Protein AF-A0A6V8NQG0-F1 (afdb_monomer_lite)

Sequence (98 aa):
SDVTVGTVMEKTRTDLTKWFLAIYLIAHDKRGISAHKLSEEIEVSYKTAWLILHKIRRAMRKRDAEYSLAGIVELDDAFLELLLKVESAVVARKKTKY

Structure (mmCIF, N/CA/C/O backbone):
data_AF-A0A6V8NQG0-F1
#
_entry.id   AF-A0A6V8NQG0-F1
#
loop_
_atom_site.group_PDB
_atom_site.id
_atom_site.type_symbol
_atom_site.label_atom_id
_atom_site.label_alt_id
_atom_site.label_comp_id
_atom_site.label_asym_id
_atom_site.label_entity_id
_atom_site.label_seq_id
_atom_site.pdbx_PDB_ins_code
_atom_site.Cartn_x
_atom_site.Cartn_y
_atom_site.Cartn_z
_atom_site.occupancy
_atom_site.B_iso_or_equiv
_atom_site.auth_seq_id
_atom_site.auth_comp_id
_atom_site.auth_asym_id
_atom_site.auth_atom_id
_atom_site.pdbx_PDB_model_num
ATOM 1 N N . SER A 1 1 ? -24.808 -7.559 -6.291 1.00 62.88 1 SER A N 1
ATOM 2 C CA . SER A 1 1 ? -23.376 -7.915 -6.289 1.00 62.88 1 SER A CA 1
ATOM 3 C C . SER A 1 1 ? -22.617 -6.772 -5.648 1.00 62.88 1 SER A C 1
ATOM 5 O O . SER A 1 1 ? -22.936 -5.625 -5.923 1.00 62.88 1 SER A O 1
ATOM 7 N N . ASP A 1 2 ? -21.689 -7.067 -4.742 1.00 82.88 2 ASP A N 1
ATOM 8 C CA . ASP A 1 2 ? -20.798 -6.048 -4.179 1.00 82.88 2 ASP A CA 1
ATOM 9 C C . ASP A 1 2 ? -19.797 -5.611 -5.268 1.00 82.88 2 ASP A C 1
ATOM 11 O O . ASP A 1 2 ? -19.291 -6.447 -6.020 1.00 82.88 2 ASP A O 1
ATOM 15 N N . VAL A 1 3 ? -19.546 -4.305 -5.385 1.00 88.56 3 VAL A N 1
ATOM 16 C CA . VAL A 1 3 ? -18.652 -3.707 -6.395 1.00 88.56 3 VAL A CA 1
ATOM 17 C C . VAL A 1 3 ? -17.182 -4.076 -6.183 1.00 88.56 3 VAL A C 1
ATOM 19 O O . VAL A 1 3 ? -16.357 -3.886 -7.072 1.00 88.56 3 VAL A O 1
ATOM 22 N N . THR A 1 4 ? -16.841 -4.614 -5.010 1.00 92.75 4 THR A N 1
ATOM 23 C CA . THR A 1 4 ? -15.473 -5.023 -4.676 1.00 92.75 4 THR A CA 1
ATOM 24 C C . THR A 1 4 ? -15.122 -6.441 -5.127 1.00 92.75 4 THR A C 1
ATOM 26 O O . THR A 1 4 ? -13.942 -6.802 -5.094 1.00 92.75 4 THR A O 1
ATOM 29 N N . VAL A 1 5 ? -16.099 -7.247 -5.557 1.00 94.06 5 VAL A N 1
ATOM 30 C CA . VAL A 1 5 ? -15.883 -8.649 -5.954 1.00 94.06 5 VAL A CA 1
ATOM 31 C C . VAL A 1 5 ? -14.926 -8.733 -7.146 1.00 94.06 5 VAL A C 1
ATOM 33 O O . VAL A 1 5 ? -15.092 -8.020 -8.132 1.00 94.06 5 VAL A O 1
ATOM 36 N N . GLY A 1 6 ? -13.908 -9.598 -7.057 1.00 91.31 6 GLY A N 1
ATOM 37 C CA . GLY A 1 6 ? -12.898 -9.767 -8.106 1.00 91.31 6 GLY A CA 1
ATOM 38 C C . GLY A 1 6 ? -11.832 -8.667 -8.151 1.00 91.31 6 GLY A C 1
ATOM 39 O O . GLY A 1 6 ? -10.937 -8.717 -8.993 1.00 91.31 6 GLY A O 1
ATOM 40 N N . THR A 1 7 ? -11.887 -7.686 -7.244 1.00 94.44 7 THR A N 1
ATOM 41 C CA . THR A 1 7 ? -10.898 -6.602 -7.155 1.00 94.44 7 THR A CA 1
ATOM 42 C C . THR A 1 7 ? -9.885 -6.847 -6.033 1.00 94.44 7 THR A C 1
ATOM 44 O O . THR A 1 7 ? -10.078 -7.678 -5.144 1.00 94.44 7 THR A O 1
ATOM 47 N N . VAL A 1 8 ? -8.812 -6.049 -5.992 1.00 94.44 8 VAL A N 1
ATOM 48 C CA . VAL A 1 8 ? -7.862 -6.048 -4.860 1.00 94.44 8 VAL A CA 1
ATOM 49 C C . VAL A 1 8 ? -8.533 -5.707 -3.519 1.00 94.44 8 VAL A C 1
ATOM 51 O O . VAL A 1 8 ? -8.029 -6.083 -2.457 1.00 94.44 8 VAL A O 1
ATOM 54 N N . MET A 1 9 ? -9.692 -5.047 -3.565 1.00 96.12 9 MET A N 1
ATOM 55 C CA . MET A 1 9 ? -10.476 -4.594 -2.416 1.00 96.12 9 MET A CA 1
ATOM 56 C C . MET A 1 9 ? -11.508 -5.633 -1.957 1.00 96.12 9 MET A C 1
ATOM 58 O O . MET A 1 9 ? -12.218 -5.386 -0.988 1.00 96.12 9 MET A O 1
ATOM 62 N N . GLU A 1 10 ? -11.582 -6.804 -2.597 1.00 94.50 10 GLU A N 1
ATOM 63 C CA . GLU A 1 10 ? -12.565 -7.831 -2.246 1.00 94.50 10 GLU A CA 1
ATOM 64 C C . GLU A 1 10 ? -12.495 -8.206 -0.752 1.00 94.50 10 GLU A C 1
ATOM 66 O O . GLU A 1 10 ? -11.403 -8.394 -0.187 1.00 94.50 10 GLU A O 1
ATOM 71 N N . LYS A 1 11 ? -13.683 -8.317 -0.129 1.00 92.12 11 LYS A N 1
ATOM 72 C CA . LYS A 1 11 ? -13.895 -8.632 1.299 1.00 92.12 11 LYS A CA 1
ATOM 73 C C . LYS A 1 11 ? -13.235 -7.634 2.257 1.00 92.12 11 LYS A C 1
ATOM 75 O O . LYS A 1 11 ? -12.902 -7.984 3.393 1.00 92.12 11 LYS A O 1
ATOM 80 N N . THR A 1 12 ? -13.011 -6.399 1.815 1.00 93.62 12 THR A N 1
ATOM 81 C CA . THR A 1 12 ? -12.508 -5.346 2.695 1.00 93.62 12 THR A CA 1
ATOM 82 C C . THR A 1 12 ? -13.599 -4.830 3.631 1.00 93.62 12 THR A C 1
ATOM 84 O O . THR A 1 12 ? -14.774 -4.795 3.285 1.00 93.62 12 THR A O 1
ATOM 87 N N . ARG A 1 13 ? -13.189 -4.421 4.833 1.00 93.00 13 ARG A N 1
ATOM 88 C CA . ARG A 1 13 ? -14.017 -3.641 5.770 1.00 93.00 13 ARG A CA 1
ATOM 89 C C . ARG A 1 13 ? -13.563 -2.181 5.853 1.00 93.00 13 ARG A C 1
ATOM 91 O O . ARG A 1 13 ? -14.075 -1.425 6.663 1.00 93.00 13 ARG A O 1
ATOM 98 N N . THR A 1 14 ? -12.541 -1.822 5.080 1.00 94.75 14 THR A N 1
ATOM 99 C CA . THR A 1 14 ? -11.996 -0.467 5.007 1.00 94.75 14 THR A CA 1
ATOM 100 C C . THR A 1 14 ? -12.725 0.299 3.913 1.00 94.75 14 THR A C 1
ATOM 102 O O . THR A 1 14 ? -12.867 -0.228 2.810 1.00 94.75 14 THR A O 1
ATOM 105 N N . ASP A 1 15 ? -13.128 1.535 4.201 1.00 95.88 15 ASP A N 1
ATOM 106 C CA . ASP A 1 15 ? -13.822 2.397 3.243 1.00 95.88 15 ASP A CA 1
ATOM 107 C C . ASP A 1 15 ? -13.057 2.546 1.926 1.00 95.88 15 ASP A C 1
ATOM 109 O O . ASP A 1 15 ? -11.830 2.688 1.901 1.00 95.88 15 ASP A O 1
ATOM 113 N N . LEU A 1 16 ? -13.794 2.564 0.815 1.00 95.88 16 LEU A N 1
ATOM 114 C CA . LEU A 1 16 ? -13.205 2.657 -0.522 1.00 95.88 16 LEU A CA 1
ATOM 115 C C . LEU A 1 16 ? -12.426 3.960 -0.727 1.00 95.88 16 LEU A C 1
ATOM 117 O O . LEU A 1 16 ? -11.400 3.951 -1.397 1.00 95.88 16 LEU A O 1
ATOM 121 N N . THR A 1 17 ? -12.828 5.058 -0.085 1.00 97.06 17 THR A N 1
ATOM 122 C CA . THR A 1 17 ? -12.079 6.324 -0.113 1.00 97.06 17 THR A CA 1
ATOM 123 C C . THR A 1 17 ? -10.648 6.148 0.400 1.00 97.06 17 THR A C 1
ATOM 125 O O . THR A 1 17 ? -9.705 6.641 -0.217 1.00 97.06 17 THR A O 1
ATOM 128 N N . LYS A 1 18 ? -10.459 5.366 1.473 1.00 97.44 18 LYS A N 1
ATOM 129 C CA . LYS A 1 18 ? -9.129 5.046 2.018 1.00 97.44 18 LYS A CA 1
ATOM 130 C C . LYS A 1 18 ? -8.333 4.147 1.076 1.00 97.44 18 LYS A C 1
ATOM 132 O O . LYS A 1 18 ? -7.120 4.301 0.971 1.00 97.44 18 LYS A O 1
ATOM 137 N N . TRP A 1 19 ? -8.997 3.243 0.355 1.00 97.38 19 TRP A N 1
ATOM 138 C CA . TRP A 1 19 ? -8.351 2.453 -0.695 1.00 97.38 19 TRP A CA 1
ATOM 139 C C . TRP A 1 19 ? -7.871 3.310 -1.859 1.00 97.38 19 TRP A C 1
ATOM 141 O O . TRP A 1 19 ? -6.730 3.151 -2.285 1.00 97.38 19 TRP A O 1
ATOM 151 N N . PHE A 1 20 ? -8.701 4.226 -2.355 1.00 96.75 20 PHE A N 1
ATOM 152 C CA . PHE A 1 20 ? -8.310 5.123 -3.439 1.00 96.75 20 PHE A CA 1
ATOM 153 C C . PHE A 1 20 ? -7.156 6.037 -3.027 1.00 96.75 20 PHE A C 1
ATOM 155 O O . PHE A 1 20 ? -6.195 6.175 -3.783 1.00 96.75 20 PHE A O 1
ATOM 162 N N . LEU A 1 21 ? -7.187 6.571 -1.802 1.00 97.00 21 LEU A N 1
ATOM 163 C CA . LEU A 1 21 ? -6.072 7.340 -1.255 1.00 97.00 21 LEU A CA 1
ATOM 164 C C . LEU A 1 21 ? -4.799 6.488 -1.126 1.00 97.00 21 LEU A C 1
ATOM 166 O O . LEU A 1 21 ? -3.727 6.921 -1.539 1.00 97.00 21 LEU A O 1
ATOM 170 N N . ALA A 1 22 ? -4.905 5.251 -0.631 1.00 96.81 22 ALA A N 1
ATOM 171 C CA . ALA A 1 22 ? -3.764 4.343 -0.548 1.00 96.81 22 ALA A CA 1
ATOM 172 C C . ALA A 1 22 ? -3.155 4.047 -1.928 1.00 96.81 22 ALA A C 1
ATOM 174 O O . ALA A 1 22 ? -1.935 4.068 -2.075 1.00 96.81 22 ALA A O 1
ATOM 175 N N . ILE A 1 23 ? -3.991 3.798 -2.942 1.00 96.25 23 ILE A N 1
ATOM 176 C CA . ILE A 1 23 ? -3.548 3.576 -4.326 1.00 96.25 23 ILE A CA 1
ATOM 177 C C . ILE A 1 23 ? -2.809 4.809 -4.850 1.00 96.25 23 ILE A C 1
ATOM 179 O O . ILE A 1 23 ? -1.715 4.663 -5.391 1.00 96.25 23 ILE A O 1
ATOM 183 N N . TYR A 1 24 ? -3.365 6.005 -4.645 1.00 95.56 24 TYR A N 1
ATOM 184 C CA . TYR A 1 24 ? -2.733 7.264 -5.037 1.00 95.56 24 TYR A CA 1
ATOM 185 C C . TYR A 1 24 ? -1.349 7.436 -4.391 1.00 95.56 24 TYR A C 1
ATOM 187 O O . TYR A 1 24 ? -0.362 7.633 -5.097 1.00 95.56 24 TYR A O 1
ATOM 195 N N . LEU A 1 25 ? -1.256 7.282 -3.067 1.00 95.12 25 LEU A N 1
ATOM 196 C CA . LEU A 1 25 ? -0.002 7.440 -2.322 1.00 95.12 25 LEU A CA 1
ATOM 197 C C . LEU A 1 25 ? 1.070 6.429 -2.753 1.00 95.12 25 LEU A C 1
ATOM 199 O O . LEU A 1 25 ? 2.245 6.772 -2.855 1.00 95.12 25 LEU A O 1
ATOM 203 N N . ILE A 1 26 ? 0.675 5.181 -3.025 1.00 94.12 26 ILE A N 1
ATOM 204 C CA . ILE A 1 26 ? 1.602 4.125 -3.453 1.00 94.12 26 ILE A CA 1
ATOM 205 C C . ILE A 1 26 ? 2.084 4.345 -4.890 1.00 94.12 26 ILE A C 1
ATOM 207 O O . ILE A 1 26 ? 3.244 4.061 -5.175 1.00 94.12 26 ILE A O 1
ATOM 211 N N . ALA A 1 27 ? 1.216 4.816 -5.787 1.00 91.00 27 ALA A N 1
ATOM 212 C CA . ALA A 1 27 ? 1.553 5.016 -7.195 1.00 91.00 27 ALA A CA 1
ATOM 213 C C . ALA A 1 27 ? 2.356 6.302 -7.452 1.00 91.00 27 ALA A C 1
ATOM 215 O O . ALA A 1 27 ? 3.078 6.377 -8.443 1.00 91.00 27 ALA A O 1
ATOM 216 N N . HIS A 1 28 ? 2.224 7.314 -6.589 1.00 88.25 28 HIS A N 1
ATOM 217 C CA . HIS A 1 28 ? 2.854 8.620 -6.790 1.00 88.25 28 HIS A CA 1
ATOM 218 C C . HIS A 1 28 ? 4.296 8.703 -6.259 1.00 88.25 28 HIS A C 1
ATOM 220 O O . HIS A 1 28 ? 5.119 9.433 -6.811 1.00 88.25 28 HIS A O 1
ATOM 226 N N . ASP A 1 29 ? 4.629 7.964 -5.198 1.00 80.56 29 ASP A N 1
ATOM 227 C CA . ASP A 1 29 ? 5.958 8.028 -4.586 1.00 80.56 29 ASP A CA 1
ATOM 228 C C . ASP A 1 29 ? 6.982 7.169 -5.351 1.00 80.56 29 ASP A C 1
ATOM 230 O O . ASP A 1 29 ? 6.951 5.938 -5.289 1.00 80.56 29 ASP A O 1
ATOM 234 N N . LYS A 1 30 ? 7.950 7.825 -6.010 1.00 69.62 30 LYS A N 1
ATOM 235 C CA . LYS A 1 30 ? 9.058 7.171 -6.735 1.00 69.62 30 LYS A CA 1
ATOM 236 C C . LYS A 1 30 ? 9.919 6.254 -5.852 1.00 69.62 30 LYS A C 1
ATOM 238 O O . LYS A 1 30 ? 10.543 5.331 -6.367 1.00 69.62 30 LYS A O 1
ATOM 243 N N . ARG A 1 31 ? 9.993 6.509 -4.541 1.00 79.75 31 ARG A N 1
ATOM 244 C CA . ARG A 1 31 ? 10.744 5.696 -3.563 1.00 79.75 31 ARG A CA 1
ATOM 245 C C . ARG A 1 31 ? 9.850 4.679 -2.847 1.00 79.75 31 ARG A C 1
ATOM 247 O O . ARG A 1 31 ? 10.353 3.736 -2.238 1.00 79.75 31 ARG A O 1
ATOM 254 N N . GLY A 1 32 ? 8.536 4.843 -2.970 1.00 83.75 32 GLY A N 1
ATOM 255 C CA . GLY A 1 32 ? 7.515 4.032 -2.330 1.00 83.75 32 GLY A CA 1
ATOM 256 C C . GLY A 1 32 ? 7.262 4.411 -0.869 1.00 83.75 32 GLY A C 1
ATOM 257 O O . GLY A 1 32 ? 8.153 4.799 -0.123 1.00 83.75 32 GLY A O 1
ATOM 258 N N . ILE A 1 33 ? 6.021 4.201 -0.429 1.00 93.25 33 ILE A N 1
ATOM 259 C CA . ILE A 1 33 ? 5.573 4.506 0.935 1.00 93.25 33 ILE A CA 1
ATOM 260 C C . ILE A 1 33 ? 5.788 3.329 1.909 1.00 93.25 33 ILE A C 1
ATOM 262 O O . ILE A 1 33 ? 5.643 2.150 1.549 1.00 93.25 33 ILE A O 1
ATOM 266 N N . SER A 1 34 ? 6.125 3.630 3.168 1.00 94.94 34 SER A N 1
ATOM 267 C CA . SER A 1 34 ? 6.197 2.629 4.242 1.00 94.94 34 SER A CA 1
ATOM 268 C C . SER A 1 34 ? 4.803 2.301 4.794 1.00 94.94 34 SER A C 1
ATOM 270 O O . SER A 1 34 ? 3.900 3.132 4.762 1.00 94.94 34 SER A O 1
ATOM 272 N N . ALA A 1 35 ? 4.612 1.095 5.341 1.00 96.56 35 ALA A N 1
ATOM 273 C CA . ALA A 1 35 ? 3.325 0.712 5.939 1.00 96.56 35 ALA A CA 1
ATOM 274 C C . ALA A 1 35 ? 2.951 1.589 7.146 1.00 96.56 35 ALA A C 1
ATOM 276 O O . ALA A 1 35 ? 1.772 1.842 7.372 1.00 96.56 35 ALA A O 1
ATOM 277 N N . HIS A 1 36 ? 3.952 2.077 7.886 1.00 97.38 36 HIS A N 1
ATOM 278 C CA . HIS A 1 36 ? 3.748 3.008 8.993 1.00 97.38 36 HIS A CA 1
ATOM 279 C C . HIS A 1 36 ? 3.230 4.354 8.491 1.00 97.38 36 HIS A C 1
ATOM 281 O O . HIS A 1 36 ? 2.173 4.801 8.924 1.00 97.38 36 HIS A O 1
ATOM 287 N N . LYS A 1 37 ? 3.916 4.954 7.510 1.00 96.38 37 LYS A N 1
ATOM 288 C CA . LYS A 1 37 ? 3.478 6.226 6.934 1.00 96.38 37 LYS A CA 1
ATOM 289 C C . LYS A 1 37 ? 2.089 6.096 6.317 1.00 96.38 37 LYS A C 1
ATOM 291 O O . LYS A 1 37 ? 1.221 6.905 6.598 1.00 96.38 37 LYS A O 1
ATOM 296 N N . LEU A 1 38 ? 1.842 5.017 5.573 1.00 97.56 38 LEU A N 1
ATOM 297 C CA . LEU A 1 38 ? 0.517 4.743 5.027 1.00 97.56 38 LEU A CA 1
ATOM 298 C C . LEU A 1 38 ? -0.548 4.652 6.130 1.00 97.56 38 LEU A C 1
ATOM 300 O O . LEU A 1 38 ? -1.637 5.174 5.940 1.00 97.56 38 LEU A O 1
ATOM 304 N N . SER A 1 39 ? -0.250 4.014 7.268 1.00 98.06 39 SER A N 1
ATOM 305 C CA . SER A 1 39 ? -1.208 3.889 8.375 1.00 98.06 39 SER A CA 1
ATOM 306 C C . SER A 1 39 ? -1.613 5.226 8.991 1.00 98.06 39 SER A C 1
ATOM 308 O O . SER A 1 39 ? -2.780 5.379 9.346 1.00 98.06 39 SER A O 1
ATOM 310 N N . GLU A 1 40 ? -0.687 6.186 9.051 1.00 97.81 40 GLU A N 1
ATOM 311 C CA . GLU A 1 40 ? -0.969 7.560 9.474 1.00 97.81 40 G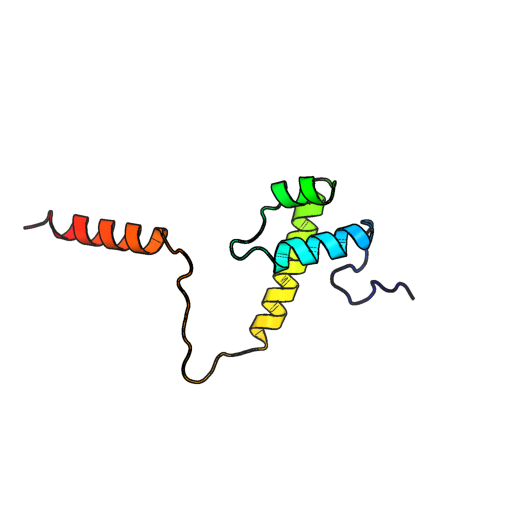LU A CA 1
ATOM 312 C C . GLU A 1 40 ? -1.837 8.279 8.434 1.00 97.81 40 GLU A C 1
ATOM 314 O O . GLU A 1 40 ? -2.883 8.812 8.781 1.00 97.81 40 GLU A O 1
ATOM 319 N N . GLU A 1 41 ? -1.450 8.227 7.155 1.00 96.94 41 GLU A N 1
ATOM 320 C CA . GLU A 1 41 ? -2.113 8.974 6.074 1.00 96.94 41 GLU A CA 1
ATOM 321 C C . GLU A 1 41 ? -3.562 8.538 5.811 1.00 96.94 41 GLU A C 1
ATOM 323 O O . GLU A 1 41 ? -4.402 9.364 5.467 1.00 96.94 41 GLU A O 1
ATOM 328 N N . ILE A 1 42 ? -3.875 7.241 5.940 1.00 97.19 42 ILE A N 1
ATOM 329 C CA . ILE A 1 42 ? -5.244 6.729 5.719 1.00 97.19 42 ILE A CA 1
ATOM 330 C C . ILE A 1 42 ? -5.987 6.418 7.025 1.00 97.19 42 ILE A C 1
ATOM 332 O O . ILE A 1 42 ? -7.087 5.859 6.984 1.00 97.19 42 ILE A O 1
ATOM 336 N N . GLU A 1 43 ? -5.390 6.751 8.173 1.00 97.75 43 GLU A N 1
ATOM 337 C CA . GLU A 1 43 ? -5.959 6.580 9.513 1.00 97.75 43 GLU A CA 1
ATOM 338 C C . GLU A 1 43 ? -6.504 5.160 9.754 1.00 97.75 43 GLU A C 1
ATOM 340 O O . GLU A 1 43 ? -7.709 4.925 9.924 1.00 97.75 43 GLU A O 1
ATOM 345 N N . VAL A 1 44 ? -5.615 4.167 9.703 1.00 97.62 44 VAL A N 1
ATOM 346 C CA . VAL A 1 44 ? -5.940 2.762 10.001 1.00 97.62 44 VAL A CA 1
ATOM 347 C C . VAL A 1 44 ? -4.856 2.133 10.865 1.00 97.62 44 VAL A C 1
ATOM 349 O O . VAL A 1 44 ? -3.755 2.655 10.992 1.00 97.62 44 VAL A O 1
ATOM 352 N N . SER A 1 45 ? -5.129 0.953 11.427 1.00 98.00 45 SER A N 1
ATOM 353 C CA . SER A 1 45 ? -4.076 0.209 12.121 1.00 98.00 45 SER A CA 1
ATOM 354 C C . SER A 1 45 ? -2.918 -0.130 11.174 1.00 98.00 45 SER A C 1
ATOM 356 O O . SER A 1 45 ? -3.135 -0.453 10.002 1.00 98.00 45 SER A O 1
ATOM 358 N N . TYR A 1 46 ? -1.695 -0.168 11.704 1.00 97.88 46 TYR A N 1
ATOM 359 C CA . TYR A 1 46 ? -0.511 -0.600 10.957 1.00 97.88 46 TYR A CA 1
ATOM 360 C C . TYR A 1 46 ? -0.727 -1.933 10.224 1.00 97.88 46 TYR A C 1
ATOM 362 O O . TYR A 1 46 ? -0.374 -2.074 9.054 1.00 97.88 46 TYR A O 1
ATOM 370 N N . LYS A 1 47 ? -1.368 -2.909 10.883 1.00 97.88 47 LYS A N 1
ATOM 371 C CA . LYS A 1 47 ? -1.662 -4.227 10.296 1.00 97.88 47 LYS A CA 1
ATOM 372 C C . LYS A 1 47 ? -2.573 -4.116 9.070 1.00 97.88 47 LYS A C 1
ATOM 374 O O . LYS A 1 47 ? -2.342 -4.799 8.073 1.00 97.88 47 LYS A O 1
ATOM 379 N N . THR A 1 48 ? -3.586 -3.252 9.133 1.00 97.69 48 THR A N 1
ATOM 380 C CA . THR A 1 48 ? -4.479 -2.971 8.002 1.00 97.69 48 THR A CA 1
ATOM 381 C C . THR A 1 48 ? -3.719 -2.296 6.863 1.00 97.69 48 THR A C 1
ATOM 383 O O . THR A 1 48 ? -3.797 -2.763 5.728 1.00 97.69 48 THR A O 1
ATOM 386 N N . ALA A 1 49 ? -2.936 -1.256 7.162 1.00 97.81 49 ALA A N 1
ATOM 387 C CA . ALA A 1 49 ? -2.132 -0.551 6.164 1.00 97.81 49 ALA A CA 1
ATOM 388 C C . ALA A 1 49 ? -1.129 -1.485 5.475 1.00 97.81 49 ALA A C 1
ATOM 390 O O . ALA A 1 49 ? -1.017 -1.483 4.252 1.00 97.81 49 ALA A O 1
ATOM 391 N N . TRP A 1 50 ? -0.456 -2.347 6.239 1.00 97.62 50 TRP A N 1
ATOM 392 C CA . TRP A 1 50 ? 0.460 -3.353 5.709 1.00 97.62 50 TRP A CA 1
ATOM 393 C C . TRP A 1 50 ? -0.246 -4.303 4.733 1.00 97.62 50 TRP A C 1
ATOM 395 O O . TRP A 1 50 ? 0.254 -4.535 3.633 1.00 97.62 50 TRP A O 1
ATOM 405 N N . LEU A 1 51 ? -1.435 -4.807 5.083 1.00 97.75 51 LEU A N 1
ATOM 406 C CA . LEU A 1 51 ? -2.206 -5.692 4.205 1.00 97.75 51 LEU A CA 1
ATOM 407 C C . LEU A 1 51 ? -2.629 -4.990 2.904 1.00 97.75 51 LEU A C 1
ATOM 409 O O . LEU A 1 51 ? -2.504 -5.579 1.828 1.00 97.75 51 LEU A O 1
ATOM 413 N N . ILE A 1 52 ? -3.107 -3.745 2.997 1.00 97.44 52 ILE A N 1
ATOM 414 C CA . ILE A 1 52 ? -3.479 -2.909 1.843 1.00 97.44 52 ILE A CA 1
ATOM 415 C C . ILE A 1 52 ? -2.267 -2.707 0.926 1.00 97.44 52 ILE A C 1
ATOM 417 O O . ILE A 1 52 ? -2.334 -3.010 -0.267 1.00 97.44 52 ILE A O 1
ATOM 421 N N . LEU A 1 53 ? -1.138 -2.282 1.499 1.00 96.81 53 LEU A N 1
ATOM 422 C CA . LEU A 1 53 ? 0.117 -2.046 0.789 1.00 96.81 53 LEU A CA 1
ATOM 423 C C . LEU A 1 53 ? 0.587 -3.295 0.033 1.00 96.81 53 LEU A C 1
ATOM 425 O O . LEU A 1 53 ? 0.956 -3.215 -1.139 1.00 96.81 53 LEU A O 1
ATOM 429 N N . HIS A 1 54 ? 0.535 -4.464 0.678 1.00 96.31 54 HIS A N 1
ATOM 430 C CA . HIS A 1 54 ? 0.903 -5.737 0.053 1.00 96.31 54 HIS A CA 1
ATOM 431 C C . HIS A 1 54 ? -0.043 -6.142 -1.072 1.00 96.31 54 HIS A C 1
ATOM 433 O O . HIS A 1 54 ? 0.426 -6.582 -2.122 1.00 96.31 54 HIS A O 1
ATOM 439 N N . LYS A 1 55 ? -1.359 -5.981 -0.892 1.00 97.00 55 LYS A N 1
ATOM 440 C CA . LYS A 1 55 ? -2.344 -6.279 -1.942 1.00 97.00 55 LYS A CA 1
ATOM 441 C C . LYS A 1 55 ? -2.104 -5.432 -3.193 1.00 97.00 55 LYS A C 1
ATOM 443 O O . LYS A 1 55 ? -2.067 -5.984 -4.291 1.00 97.00 55 LYS A O 1
ATOM 448 N N . ILE A 1 56 ? -1.887 -4.129 -3.021 1.00 96.06 56 ILE A N 1
ATOM 449 C CA . ILE A 1 56 ? -1.649 -3.194 -4.129 1.00 96.06 56 ILE A CA 1
ATOM 450 C C . ILE A 1 56 ? -0.329 -3.523 -4.833 1.00 96.06 56 ILE A C 1
ATOM 452 O O . ILE A 1 56 ? -0.323 -3.754 -6.040 1.00 96.06 56 ILE A O 1
ATOM 456 N N . ARG A 1 57 ? 0.776 -3.668 -4.089 1.00 94.44 57 ARG A N 1
ATOM 457 C CA . ARG A 1 57 ? 2.085 -4.027 -4.670 1.00 94.44 57 ARG A CA 1
ATOM 458 C C . ARG A 1 57 ? 2.068 -5.372 -5.388 1.00 94.44 57 ARG A C 1
ATOM 460 O O . ARG A 1 57 ? 2.713 -5.528 -6.421 1.00 94.44 57 ARG A O 1
ATOM 467 N N . ARG A 1 58 ? 1.331 -6.355 -4.864 1.00 95.44 58 ARG A N 1
ATOM 468 C CA . ARG A 1 58 ? 1.159 -7.651 -5.530 1.00 95.44 58 ARG A CA 1
ATOM 469 C C . ARG A 1 58 ? 0.403 -7.505 -6.848 1.00 95.44 58 ARG A C 1
ATOM 471 O O . ARG A 1 58 ? 0.771 -8.172 -7.810 1.00 95.44 58 ARG A O 1
ATOM 478 N N . ALA A 1 59 ? -0.629 -6.665 -6.894 1.00 95.12 59 ALA A N 1
ATOM 479 C CA . ALA A 1 59 ? -1.375 -6.402 -8.120 1.00 95.12 59 ALA A CA 1
ATOM 480 C C . ALA A 1 59 ? -0.507 -5.700 -9.174 1.00 95.12 59 ALA A C 1
ATOM 482 O O . ALA A 1 59 ? -0.486 -6.151 -10.316 1.00 95.12 59 ALA A O 1
ATOM 483 N N . MET A 1 60 ? 0.273 -4.688 -8.773 1.00 93.19 60 MET A N 1
ATOM 484 C CA . MET A 1 60 ? 1.249 -4.020 -9.647 1.00 93.19 60 MET A CA 1
ATOM 485 C C . MET A 1 60 ? 2.268 -5.020 -10.199 1.00 93.19 60 MET A C 1
ATOM 487 O O . MET A 1 60 ? 2.365 -5.181 -11.406 1.00 93.19 60 MET A O 1
ATOM 491 N N . ARG A 1 61 ? 2.915 -5.810 -9.329 1.00 92.94 61 ARG A N 1
ATOM 492 C CA . ARG A 1 61 ? 3.881 -6.836 -9.757 1.00 92.94 61 ARG A CA 1
ATOM 493 C C . ARG A 1 61 ? 3.278 -7.843 -10.734 1.00 92.94 61 ARG A C 1
ATOM 495 O O . ARG A 1 61 ? 3.945 -8.246 -11.678 1.00 92.94 61 ARG A O 1
ATOM 502 N N . LYS A 1 62 ? 2.044 -8.297 -10.484 1.00 94.38 62 LYS A N 1
ATOM 503 C CA . LYS A 1 62 ? 1.362 -9.231 -11.387 1.00 94.38 62 LYS A CA 1
ATOM 504 C C . LYS A 1 62 ? 1.169 -8.597 -12.764 1.00 94.38 62 LYS A C 1
ATOM 506 O O . LYS A 1 62 ? 1.392 -9.276 -13.755 1.00 94.38 62 LYS A O 1
ATOM 511 N N . ARG A 1 63 ? 0.783 -7.320 -12.806 1.00 91.62 63 ARG A N 1
ATOM 512 C CA . ARG A 1 63 ? 0.614 -6.576 -14.052 1.00 91.62 63 ARG A CA 1
ATOM 513 C C . ARG A 1 63 ? 1.941 -6.376 -14.776 1.00 91.62 63 ARG A C 1
ATOM 515 O O . ARG A 1 63 ? 2.002 -6.645 -15.965 1.00 91.62 63 ARG A O 1
ATOM 522 N N . ASP A 1 64 ? 2.991 -5.974 -14.069 1.00 90.19 64 ASP A N 1
ATOM 523 C CA . ASP A 1 64 ? 4.319 -5.772 -14.656 1.00 90.19 64 ASP A CA 1
ATOM 524 C C . ASP A 1 64 ? 4.882 -7.071 -15.242 1.00 90.19 64 ASP A C 1
ATOM 526 O O . ASP A 1 64 ? 5.495 -7.051 -16.300 1.00 90.19 64 ASP A O 1
ATOM 530 N N . ALA A 1 65 ? 4.612 -8.217 -14.608 1.00 92.00 65 ALA A N 1
ATOM 531 C CA . ALA A 1 65 ? 5.035 -9.527 -15.103 1.00 92.00 65 ALA A CA 1
ATOM 532 C C . ALA A 1 65 ? 4.371 -9.942 -16.433 1.00 92.00 65 ALA A C 1
ATOM 534 O O . ALA A 1 65 ? 4.860 -10.859 -17.089 1.00 92.00 65 ALA A O 1
ATOM 535 N N . GLU A 1 66 ? 3.270 -9.297 -16.833 1.00 93.00 66 GLU A N 1
ATOM 536 C CA . GLU A 1 66 ? 2.644 -9.509 -18.146 1.00 93.00 66 GLU A CA 1
ATOM 537 C C . GLU A 1 66 ? 3.389 -8.764 -19.268 1.00 93.00 66 GLU A C 1
ATOM 539 O O . GLU A 1 66 ? 3.174 -9.057 -20.443 1.00 93.00 66 GLU A O 1
ATOM 544 N N . TYR A 1 67 ? 4.281 -7.829 -18.922 1.00 86.00 67 TYR A N 1
ATOM 545 C CA . TYR A 1 67 ? 5.045 -7.027 -19.869 1.00 86.00 67 TYR A CA 1
ATOM 546 C C . TYR A 1 67 ? 6.523 -7.403 -19.841 1.00 86.00 67 TYR A C 1
ATOM 548 O O . TYR A 1 67 ? 7.160 -7.476 -18.795 1.00 86.00 67 TYR A O 1
ATOM 556 N N . SER A 1 68 ? 7.096 -7.601 -21.025 1.00 84.62 68 SER A N 1
ATOM 557 C CA . SER A 1 68 ? 8.545 -7.685 -21.205 1.00 84.62 68 SER A CA 1
ATOM 558 C C . SER A 1 68 ? 9.010 -6.447 -21.954 1.00 84.62 68 SER A C 1
ATOM 560 O O . SER A 1 68 ? 8.474 -6.125 -23.014 1.00 84.62 68 SER A O 1
ATOM 562 N N . LEU A 1 69 ? 9.993 -5.743 -21.395 1.00 81.88 69 LEU A N 1
ATOM 563 C CA . LEU A 1 69 ? 10.643 -4.632 -22.084 1.00 81.88 69 LEU A CA 1
ATOM 564 C C . LEU A 1 69 ? 11.455 -5.189 -23.264 1.00 81.88 69 LEU A C 1
ATOM 566 O O . LEU A 1 69 ? 12.155 -6.190 -23.116 1.00 81.88 69 LEU A O 1
ATOM 570 N N . ALA A 1 70 ? 11.351 -4.554 -24.431 1.00 80.69 70 ALA A N 1
ATOM 571 C CA . ALA A 1 70 ? 12.043 -4.956 -25.653 1.00 80.69 70 ALA A CA 1
ATOM 572 C C . ALA A 1 70 ? 12.592 -3.726 -26.391 1.00 80.69 70 ALA A C 1
ATOM 574 O O . ALA A 1 70 ? 12.026 -2.639 -26.295 1.00 80.69 70 ALA A O 1
ATOM 575 N N . GLY A 1 71 ? 13.676 -3.910 -27.149 1.00 82.19 71 GLY A N 1
ATOM 576 C CA . GLY A 1 71 ? 14.373 -2.821 -27.839 1.00 82.19 71 GLY A CA 1
ATOM 577 C C . GLY A 1 71 ? 15.431 -2.149 -26.961 1.00 82.19 71 GLY A C 1
ATOM 578 O O . GLY A 1 71 ? 16.044 -2.797 -26.114 1.00 82.19 71 GLY A O 1
ATOM 579 N N . ILE A 1 72 ? 15.671 -0.859 -27.191 1.00 79.31 72 ILE A N 1
ATOM 580 C CA . ILE A 1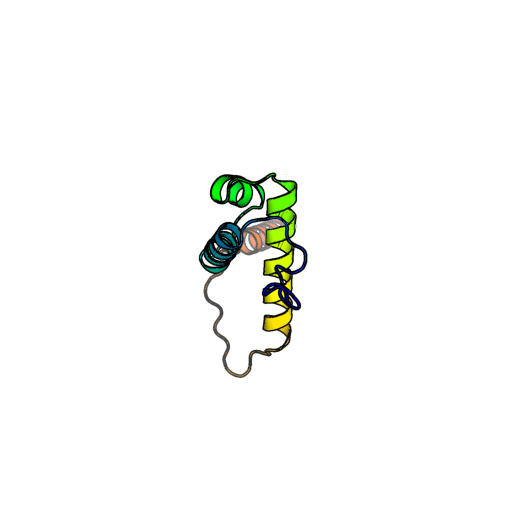 72 ? 16.590 -0.060 -26.375 1.00 79.31 72 ILE A CA 1
ATOM 581 C C . ILE A 1 72 ? 15.848 0.343 -25.100 1.00 79.31 72 ILE A C 1
ATOM 583 O O . ILE A 1 72 ? 14.818 1.011 -25.165 1.00 79.31 72 ILE A O 1
ATOM 587 N N . VAL A 1 73 ? 16.361 -0.092 -23.951 1.00 78.69 73 VAL A N 1
ATOM 588 C CA . VAL A 1 73 ? 15.802 0.213 -22.631 1.00 78.69 73 VAL A CA 1
ATOM 589 C C . VAL A 1 73 ? 16.775 1.132 -21.911 1.00 78.69 73 VAL A C 1
ATOM 591 O O . VAL A 1 73 ? 17.876 0.716 -21.557 1.00 78.69 73 VAL A O 1
ATOM 594 N N . GLU A 1 74 ? 16.363 2.374 -21.694 1.00 77.62 74 GLU A N 1
ATOM 595 C CA . GLU A 1 74 ? 17.092 3.322 -20.858 1.00 77.62 74 G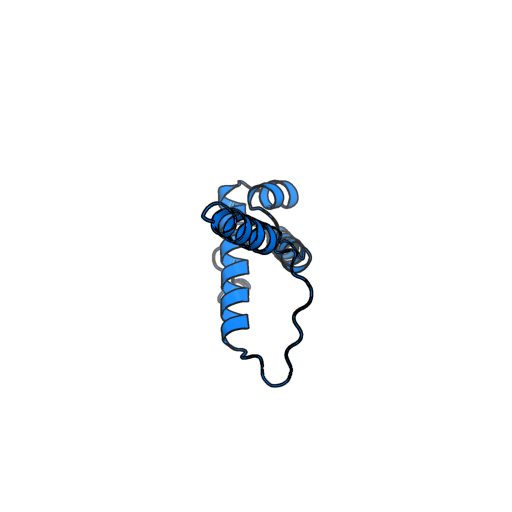LU A CA 1
ATOM 596 C C . GLU A 1 74 ? 16.565 3.232 -19.425 1.00 77.62 74 GLU A C 1
ATOM 598 O O . GLU A 1 74 ? 15.362 3.332 -19.174 1.00 77.62 74 GLU A O 1
ATOM 603 N N . LEU A 1 75 ? 17.474 2.995 -18.484 1.00 73.50 75 LEU A N 1
ATOM 604 C CA . LEU A 1 75 ? 17.190 3.036 -17.056 1.00 73.50 75 LEU A CA 1
ATOM 605 C C . LEU A 1 75 ? 17.619 4.410 -16.545 1.00 73.50 75 LEU A C 1
ATOM 607 O O . LEU A 1 75 ? 18.797 4.744 -16.628 1.00 73.50 75 LEU A O 1
ATOM 611 N N . ASP A 1 76 ? 16.673 5.190 -16.029 1.00 74.06 76 ASP A N 1
ATOM 612 C CA . ASP A 1 76 ? 16.991 6.411 -15.282 1.00 74.06 76 ASP A CA 1
ATOM 613 C C . ASP A 1 76 ? 17.600 6.040 -13.915 1.00 74.06 76 ASP A C 1
ATOM 615 O O . ASP A 1 76 ? 17.345 4.944 -13.398 1.00 74.06 76 ASP A O 1
ATOM 619 N N . ASP A 1 77 ? 18.395 6.938 -13.328 1.00 58.75 77 ASP A N 1
ATOM 620 C CA . ASP A 1 77 ? 19.130 6.713 -12.079 1.00 58.75 77 ASP A CA 1
ATOM 621 C C . ASP A 1 77 ? 18.165 6.458 -10.907 1.00 58.75 77 ASP A C 1
ATOM 623 O O . ASP A 1 77 ? 17.767 7.344 -10.1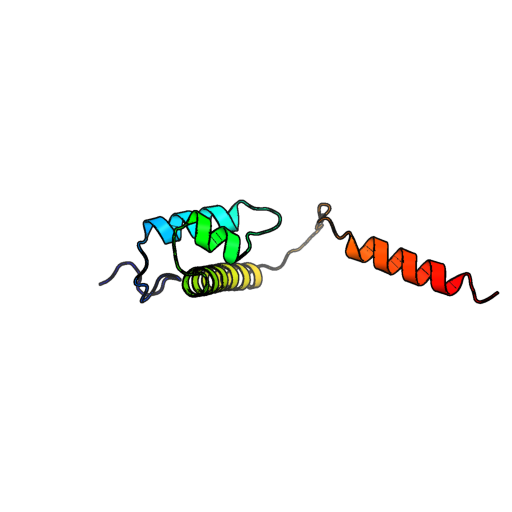44 1.00 58.75 77 ASP A O 1
ATOM 627 N N . ALA A 1 78 ? 17.804 5.193 -10.704 1.00 54.56 78 ALA A N 1
ATOM 628 C CA . ALA A 1 78 ? 17.329 4.731 -9.417 1.00 54.56 78 ALA A CA 1
ATOM 629 C C . ALA A 1 78 ? 18.506 4.876 -8.451 1.00 54.56 78 ALA A C 1
ATOM 631 O O . ALA A 1 78 ? 19.524 4.212 -8.625 1.00 54.56 78 ALA A O 1
ATOM 632 N N . PHE A 1 79 ? 18.374 5.762 -7.460 1.00 53.09 79 PHE A N 1
ATOM 633 C CA . PHE A 1 79 ? 19.365 6.047 -6.419 1.00 53.09 79 PHE A CA 1
ATOM 634 C C . PHE A 1 79 ? 19.787 4.761 -5.676 1.00 53.09 79 PHE A C 1
ATOM 636 O O . PHE A 1 79 ? 19.297 4.433 -4.595 1.00 53.09 79 PHE A O 1
ATOM 643 N N . LEU A 1 80 ? 20.700 4.006 -6.283 1.00 51.41 80 LEU A N 1
ATOM 644 C CA . LEU A 1 80 ? 21.320 2.788 -5.783 1.00 51.41 80 LEU A CA 1
ATOM 645 C C . LEU A 1 80 ? 22.598 3.190 -5.051 1.00 51.41 80 LEU A C 1
ATOM 647 O O . LEU A 1 80 ? 23.706 2.784 -5.393 1.00 51.41 80 LEU A O 1
ATOM 651 N N . GLU A 1 81 ? 22.436 3.979 -3.988 1.00 53.69 81 GLU A N 1
ATOM 652 C CA . GLU A 1 81 ? 23.534 4.377 -3.096 1.00 53.69 81 GLU A CA 1
ATOM 653 C C . GLU A 1 81 ? 24.272 3.156 -2.501 1.00 53.69 81 GLU A C 1
ATOM 655 O O . GLU A 1 81 ? 25.411 3.250 -2.044 1.00 53.69 81 GLU A O 1
ATOM 660 N N . LEU A 1 82 ? 23.634 1.980 -2.533 1.00 55.19 82 LEU A N 1
ATOM 661 C CA . LEU A 1 82 ? 24.218 0.725 -2.082 1.00 55.19 82 LEU A CA 1
ATOM 662 C C . LEU A 1 82 ? 25.227 0.136 -3.082 1.00 55.19 82 LEU A C 1
ATOM 664 O O . LEU A 1 82 ? 26.237 -0.407 -2.645 1.00 55.19 82 LEU A O 1
ATOM 668 N N . LEU A 1 83 ? 25.005 0.262 -4.396 1.00 55.19 83 LEU A N 1
ATOM 669 C CA . LEU A 1 83 ? 25.910 -0.313 -5.405 1.00 55.19 83 LEU A CA 1
ATOM 670 C C . LEU A 1 83 ? 27.249 0.428 -5.435 1.00 55.19 83 LEU A C 1
ATOM 672 O O . LEU A 1 83 ? 28.295 -0.215 -5.384 1.00 55.19 83 LEU A O 1
ATOM 676 N N . LEU A 1 84 ? 27.224 1.762 -5.356 1.00 56.75 84 LEU A N 1
ATOM 677 C CA . LEU A 1 84 ? 28.447 2.567 -5.261 1.00 56.75 84 LEU A CA 1
ATOM 678 C C . LEU A 1 84 ? 29.231 2.280 -3.970 1.00 56.75 84 LEU A C 1
ATOM 680 O O . LEU A 1 84 ? 30.463 2.215 -3.993 1.00 56.75 84 LEU A O 1
ATOM 684 N N . LYS A 1 85 ? 28.541 2.047 -2.843 1.00 56.00 85 LYS A N 1
ATOM 685 C CA . LYS A 1 85 ? 29.187 1.652 -1.577 1.00 56.00 85 LYS A CA 1
ATOM 686 C C . LYS A 1 85 ? 29.798 0.249 -1.647 1.00 56.00 85 LYS A C 1
ATOM 688 O O . LYS A 1 85 ? 30.899 0.052 -1.135 1.00 56.00 85 LYS A O 1
ATOM 693 N N . VAL A 1 86 ? 29.132 -0.709 -2.296 1.00 60.84 86 VAL A N 1
ATOM 694 C CA . VAL A 1 86 ? 29.644 -2.081 -2.464 1.00 60.84 86 VAL A CA 1
ATOM 695 C C . VAL A 1 86 ? 30.858 -2.107 -3.393 1.00 60.84 86 VAL A C 1
ATOM 697 O O . VAL A 1 86 ? 31.867 -2.719 -3.041 1.00 60.84 86 VAL A O 1
ATOM 700 N N . GLU A 1 87 ? 30.823 -1.402 -4.525 1.00 62.31 87 GLU A N 1
ATOM 701 C CA . GLU A 1 87 ? 31.969 -1.317 -5.439 1.00 62.31 87 GLU A CA 1
ATOM 702 C C . GLU A 1 87 ? 33.168 -0.628 -4.784 1.00 62.31 87 GLU A C 1
ATOM 704 O O . GLU A 1 87 ? 34.281 -1.156 -4.825 1.00 62.31 87 GLU A O 1
ATOM 709 N N . SER A 1 88 ? 32.939 0.485 -4.082 1.00 58.22 88 SER A N 1
ATOM 710 C CA . SER A 1 88 ? 33.995 1.194 -3.348 1.00 58.22 88 SER A CA 1
ATOM 711 C C . SER A 1 88 ? 34.637 0.311 -2.270 1.00 58.22 88 SER A C 1
ATOM 713 O O . SER A 1 88 ? 35.861 0.306 -2.118 1.00 58.22 88 SER A O 1
ATOM 715 N N . ALA A 1 89 ? 33.842 -0.498 -1.559 1.00 64.31 89 ALA A N 1
ATOM 716 C CA . ALA A 1 89 ? 34.338 -1.437 -0.553 1.00 64.31 89 ALA A CA 1
ATOM 717 C C . ALA A 1 89 ? 35.112 -2.620 -1.168 1.00 64.31 89 ALA A C 1
ATOM 719 O O . ALA A 1 89 ? 36.145 -3.031 -0.632 1.00 64.31 89 ALA A O 1
ATOM 720 N N . VAL A 1 90 ? 34.665 -3.154 -2.311 1.00 64.88 90 VAL A N 1
ATOM 721 C CA . VAL A 1 90 ? 35.365 -4.228 -3.039 1.00 64.88 90 VAL A CA 1
ATOM 722 C C . VAL A 1 90 ? 36.692 -3.731 -3.621 1.00 64.88 90 VAL A C 1
ATOM 724 O O . VAL A 1 90 ? 37.702 -4.435 -3.536 1.00 64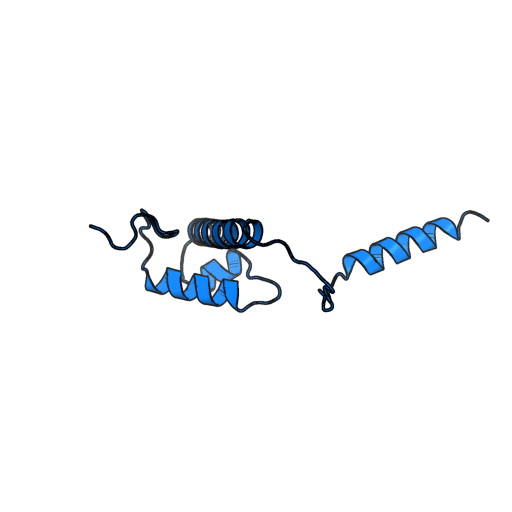.88 90 VAL A O 1
ATOM 727 N N . VAL A 1 91 ? 36.725 -2.511 -4.162 1.00 63.84 91 VAL A N 1
ATOM 728 C CA . VAL A 1 91 ? 37.942 -1.889 -4.705 1.00 63.84 91 VAL A CA 1
ATOM 729 C C . VAL A 1 91 ? 38.941 -1.560 -3.590 1.00 63.84 91 VAL A C 1
ATOM 731 O O . VAL A 1 91 ? 40.130 -1.859 -3.734 1.00 63.84 91 VAL A O 1
ATOM 734 N N . ALA A 1 92 ? 38.483 -1.038 -2.448 1.00 61.75 92 ALA A N 1
ATOM 735 C CA . ALA A 1 92 ? 39.343 -0.769 -1.291 1.00 61.75 92 ALA A CA 1
ATOM 736 C C . ALA A 1 92 ? 39.991 -2.048 -0.726 1.00 61.75 92 ALA A C 1
ATOM 738 O O . ALA A 1 92 ? 41.166 -2.037 -0.354 1.00 61.75 92 ALA A O 1
ATOM 739 N N . ARG A 1 93 ? 39.267 -3.176 -0.737 1.00 56.59 93 ARG A N 1
ATOM 740 C CA . ARG A 1 93 ? 39.772 -4.477 -0.265 1.00 56.59 93 ARG A CA 1
ATOM 741 C C . ARG A 1 93 ? 40.801 -5.118 -1.207 1.00 56.59 93 ARG A C 1
ATOM 743 O O . ARG A 1 93 ? 41.586 -5.951 -0.764 1.00 56.59 93 ARG A O 1
ATOM 750 N N . LYS A 1 94 ? 40.825 -4.743 -2.493 1.00 57.28 94 LYS A N 1
ATOM 751 C CA . LYS A 1 94 ? 41.840 -5.213 -3.459 1.00 57.28 94 LYS A CA 1
ATOM 752 C C . LYS A 1 94 ? 43.156 -4.429 -3.382 1.00 57.28 94 LYS A C 1
ATOM 754 O O . LYS A 1 94 ? 44.197 -4.999 -3.685 1.00 57.28 94 LYS A O 1
ATOM 759 N N . LYS A 1 95 ? 43.133 -3.164 -2.943 1.00 56.22 95 LYS A N 1
ATOM 760 C CA . LYS A 1 95 ? 44.341 -2.323 -2.812 1.00 56.22 95 LYS A CA 1
ATOM 761 C C . LYS A 1 95 ? 45.199 -2.623 -1.576 1.00 56.22 95 LYS A C 1
ATOM 763 O O . LYS A 1 95 ? 46.323 -2.159 -1.512 1.00 56.22 95 LYS A O 1
ATOM 768 N N . THR A 1 96 ? 44.704 -3.403 -0.616 1.00 49.34 96 THR A N 1
ATOM 769 C CA . THR A 1 96 ? 45.424 -3.761 0.625 1.00 49.34 96 THR A CA 1
ATOM 770 C C . THR A 1 96 ? 46.249 -5.051 0.517 1.00 49.34 96 THR A C 1
ATOM 772 O O . THR A 1 96 ? 46.731 -5.550 1.531 1.00 49.34 96 THR A O 1
ATOM 775 N N . LYS A 1 97 ? 46.386 -5.629 -0.686 1.00 53.50 97 LYS A N 1
ATOM 776 C CA . LYS A 1 97 ? 47.053 -6.926 -0.899 1.00 53.50 97 LYS A CA 1
ATOM 777 C C . LYS 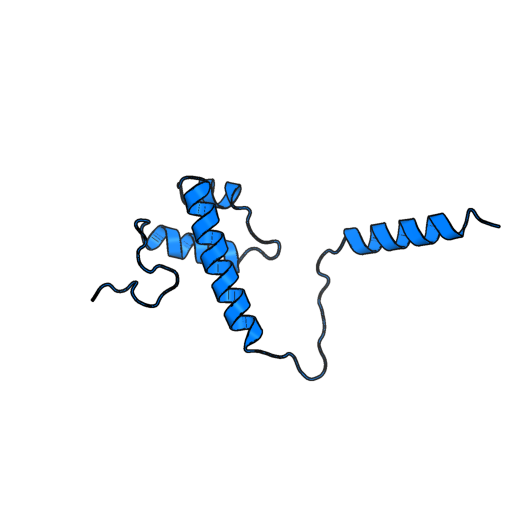A 1 97 ? 48.286 -6.887 -1.815 1.00 53.50 97 LYS A C 1
ATOM 779 O O . LYS A 1 97 ? 48.719 -7.949 -2.254 1.00 53.50 97 LYS A O 1
ATOM 784 N N . TYR A 1 98 ? 48.844 -5.701 -2.055 1.00 40.78 98 TYR A N 1
ATOM 785 C CA . TYR A 1 98 ? 50.165 -5.495 -2.654 1.00 40.78 98 TYR A CA 1
ATOM 786 C C . TYR A 1 98 ? 50.911 -4.427 -1.866 1.00 40.78 98 TYR A C 1
ATOM 788 O O . TYR A 1 98 ? 50.253 -3.418 -1.523 1.00 40.78 98 TYR A O 1
#

Organism: NCBI:txid2754717

Foldseek 3Di:
DDPCPPHLCPPPPQDVVLLVVLLVQQVPDPVGDDLVRSCVVSVHDSVVSVSSNVSNVVVVVVVCVVDDDDDDDDDDDPPPVVVVVVVVVVVVVVVVPD

Secondary structure (DSSP, 8-state):
--TTTTSTTTT--S-HHHHHHHHHHHHH-TT---HHHHHHHTT--HHHHHHHHHHHHHHHHHHHTT----SS-PPP----HHHHHHHHHHHHHHGGG-

pLDDT: mean 83.86, std 16.34, range [40.78, 98.06]

Radius of gyration: 19.77 Å; chains: 1; bounding box: 74×19×40 Å